Protein AF-A0A8H8J969-F1 (afdb_monomer_lite)

Sequence (99 aa):
MVTSSVPPQAREILRLRNIKTRTVQPMGPEPGKWSVDPHDSRFIEAWTKLRVFELSEYERVVLLDADMLVRKNMDELMHIDLPEDWIAGAHACACNPRR

Foldseek 3Di:
DDEPPQDPVNVVVCVVVVNDDDYDYQDAPDPPPDDDDPVCPVCRSVRVVVCVVVVVVDPDDDDDDPPDDDPDDDCVNVVDDDPPPDDDDDDDDPPPPPD

pLDDT: mean 89.69, std 8.73, range [53.38, 98.19]

Radius of gyration: 16.11 Å; chains: 1; bounding box: 40×36×41 Å

Secondary structure (DSSP, 8-state):
-B-TTS-HHHHHHHHHTT----B-----PPTTT----GGGGGGGGGGGGGGGGG-TT-S------TT----S--GGGGT----TT----PPPPTT-S--

Structure (mmCIF, N/CA/C/O backbone):
data_AF-A0A8H8J969-F1
#
_entry.id   AF-A0A8H8J969-F1
#
loop_
_atom_site.group_PDB
_atom_site.id
_atom_site.type_symbol
_atom_site.label_atom_id
_atom_site.label_alt_id
_atom_site.label_comp_id
_atom_site.label_asym_id
_atom_site.label_entity_id
_atom_site.label_seq_id
_atom_site.pdbx_PDB_ins_code
_atom_site.Cartn_x
_atom_site.Cartn_y
_atom_site.Cartn_z
_atom_site.occupancy
_atom_site.B_iso_or_equiv
_atom_site.auth_seq_id
_atom_site.auth_comp_id
_atom_site.auth_asym_id
_atom_site.auth_a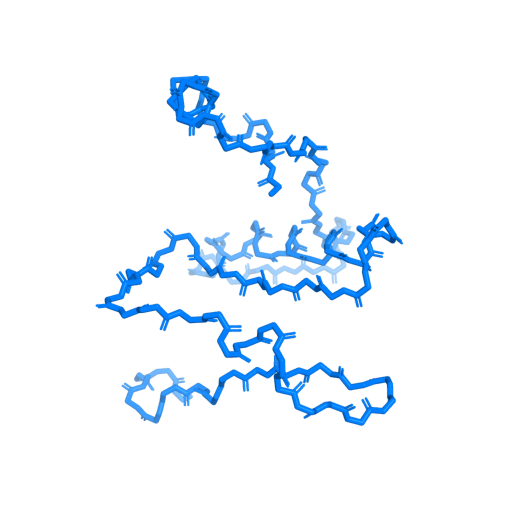tom_id
_atom_site.pdbx_PDB_model_num
ATOM 1 N N . MET A 1 1 ? 0.959 2.435 4.452 1.00 92.69 1 MET A N 1
ATOM 2 C CA . MET A 1 1 ? 2.386 2.792 4.628 1.00 92.69 1 MET A CA 1
ATOM 3 C C . MET A 1 1 ? 2.512 4.308 4.590 1.00 92.69 1 MET A C 1
ATOM 5 O O . MET A 1 1 ? 1.720 4.928 3.893 1.00 92.69 1 MET A O 1
ATOM 9 N N . VAL A 1 2 ? 3.430 4.907 5.348 1.00 94.31 2 VAL A N 1
ATOM 10 C CA . VAL A 1 2 ? 3.654 6.365 5.373 1.00 94.31 2 VAL A CA 1
ATOM 11 C C . VAL A 1 2 ? 5.146 6.670 5.270 1.00 94.31 2 VAL A C 1
ATOM 13 O O . VAL A 1 2 ? 5.958 6.004 5.906 1.00 94.31 2 VAL A O 1
ATOM 16 N N . THR A 1 3 ? 5.510 7.674 4.483 1.00 94.00 3 THR A N 1
ATOM 17 C CA . THR A 1 3 ? 6.875 8.212 4.398 1.00 94.00 3 THR A CA 1
ATOM 18 C C . THR A 1 3 ? 6.983 9.496 5.225 1.00 94.00 3 THR A C 1
ATOM 20 O O . THR A 1 3 ? 5.994 10.000 5.767 1.00 94.00 3 THR A O 1
ATOM 23 N N . SER A 1 4 ? 8.189 10.057 5.325 1.00 93.00 4 SER A N 1
ATOM 24 C CA . SER A 1 4 ? 8.421 11.353 5.976 1.00 93.00 4 SER A CA 1
ATOM 25 C C . SER A 1 4 ? 7.755 12.530 5.253 1.00 93.00 4 SER A C 1
ATOM 27 O O . SER A 1 4 ? 7.510 13.551 5.895 1.00 93.00 4 SER A O 1
ATOM 29 N N . SER A 1 5 ? 7.425 12.388 3.961 1.00 91.31 5 SER A N 1
ATOM 30 C CA . SER A 1 5 ? 6.742 13.425 3.177 1.00 91.31 5 SER A CA 1
ATOM 31 C C . SER A 1 5 ? 5.271 13.601 3.566 1.00 91.31 5 SER A C 1
ATOM 33 O O . SER A 1 5 ? 4.698 14.659 3.312 1.00 91.31 5 SER A O 1
ATOM 35 N N . VAL A 1 6 ? 4.660 12.617 4.240 1.00 92.69 6 VAL A N 1
ATOM 36 C CA . VAL A 1 6 ? 3.294 12.748 4.763 1.00 92.69 6 VAL A CA 1
ATOM 37 C C . VAL A 1 6 ? 3.286 13.743 5.938 1.00 92.69 6 VAL A C 1
ATOM 39 O O . VAL A 1 6 ? 3.940 13.489 6.965 1.00 92.69 6 VAL A O 1
ATOM 42 N N . PRO A 1 7 ? 2.525 14.856 5.853 1.00 96.19 7 PRO A N 1
ATOM 43 C CA . PRO A 1 7 ? 2.549 15.902 6.871 1.00 96.19 7 PRO A CA 1
ATOM 44 C C . PRO A 1 7 ? 2.237 15.374 8.281 1.00 96.19 7 PRO A C 1
ATOM 46 O O . PRO A 1 7 ? 1.377 14.499 8.430 1.00 96.19 7 PRO A O 1
ATOM 49 N N . PRO A 1 8 ? 2.874 15.913 9.342 1.00 95.94 8 PRO A N 1
ATOM 50 C CA . PRO A 1 8 ? 2.608 15.493 10.721 1.00 95.94 8 PRO A CA 1
ATOM 51 C C . PRO A 1 8 ? 1.123 15.562 11.100 1.00 95.94 8 PRO A C 1
ATOM 53 O O . PRO A 1 8 ? 0.604 14.647 11.729 1.00 95.94 8 PRO A O 1
ATOM 56 N N . GLN A 1 9 ? 0.422 16.603 10.641 1.00 97.69 9 GLN A N 1
ATOM 57 C CA . GLN A 1 9 ? -1.015 16.782 10.867 1.00 97.69 9 GLN A CA 1
ATOM 58 C C . GLN A 1 9 ? -1.846 15.641 10.257 1.00 97.69 9 GLN A C 1
ATOM 60 O O . GLN A 1 9 ? -2.758 15.130 10.899 1.00 97.69 9 GLN A O 1
ATOM 65 N N . ALA A 1 10 ? -1.503 15.188 9.046 1.00 96.75 10 ALA A N 1
ATOM 66 C CA . ALA A 1 10 ? -2.185 14.066 8.405 1.00 96.75 10 ALA A CA 1
ATOM 67 C C . ALA A 1 10 ? -1.931 12.749 9.157 1.00 96.75 10 ALA A C 1
ATOM 69 O O . ALA A 1 10 ? -2.862 11.980 9.389 1.00 96.75 10 ALA A O 1
ATOM 70 N N . ARG A 1 11 ? -0.690 12.513 9.606 1.00 96.00 11 ARG A N 1
ATOM 71 C CA . ARG A 1 11 ? -0.346 11.340 10.430 1.00 96.00 11 ARG A CA 1
ATOM 72 C C . ARG A 1 11 ? -1.105 11.329 11.758 1.00 96.00 11 ARG A C 1
ATOM 74 O O . ARG A 1 11 ? -1.572 10.273 12.179 1.00 96.00 11 ARG A O 1
ATOM 81 N N . GLU A 1 12 ? -1.285 12.493 12.373 1.00 96.94 12 GLU A N 1
ATOM 82 C CA . GLU A 1 12 ? -2.062 12.628 13.604 1.00 96.94 12 GLU A CA 1
ATOM 83 C C . GLU A 1 12 ? -3.552 12.327 13.389 1.00 96.94 12 GLU A C 1
ATOM 85 O O . GLU A 1 12 ? -4.152 11.606 14.183 1.00 96.94 12 GLU A O 1
ATOM 90 N N . ILE A 1 13 ? -4.141 12.777 12.275 1.00 97.56 13 ILE A N 1
ATOM 91 C CA . ILE A 1 13 ? -5.523 12.425 11.908 1.00 97.56 13 ILE A CA 1
ATOM 92 C C . ILE A 1 13 ? -5.680 10.905 11.764 1.00 97.56 13 ILE A C 1
ATOM 94 O O . ILE A 1 13 ? -6.629 10.339 12.306 1.00 97.56 13 ILE A O 1
ATOM 98 N N . LEU A 1 14 ? -4.750 10.228 11.079 1.00 96.19 14 LEU A N 1
ATOM 99 C CA . LEU A 1 14 ? -4.780 8.766 10.939 1.00 96.19 14 LEU A CA 1
ATOM 100 C C . LEU A 1 14 ? -4.729 8.073 12.308 1.00 96.19 14 LEU A C 1
AT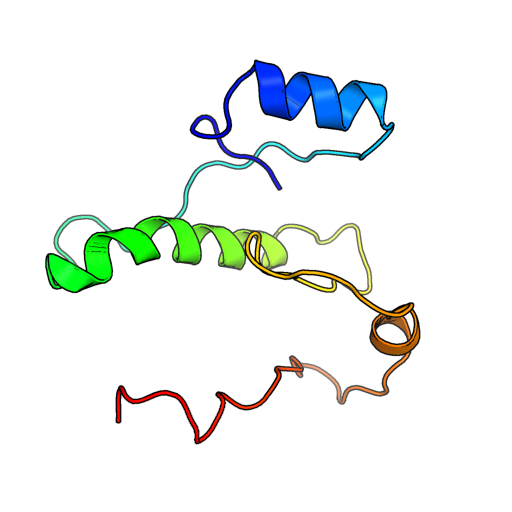OM 102 O O . LEU A 1 14 ? -5.529 7.173 12.574 1.00 96.19 14 LEU A O 1
ATOM 106 N N . ARG A 1 15 ? -3.845 8.538 13.201 1.00 96.56 15 ARG A N 1
ATOM 107 C CA . ARG A 1 15 ? -3.718 8.022 14.569 1.00 96.56 15 ARG A CA 1
ATOM 108 C C . ARG A 1 15 ? -5.013 8.196 15.367 1.00 96.56 15 ARG A C 1
ATOM 110 O O . ARG A 1 15 ? -5.483 7.234 15.966 1.00 96.56 15 ARG A O 1
ATOM 117 N N . LEU A 1 16 ? -5.613 9.388 15.343 1.00 98.19 16 LEU A N 1
ATOM 118 C CA . LEU A 1 16 ? -6.882 9.689 16.025 1.00 98.19 16 LEU A CA 1
ATOM 119 C C . LEU A 1 16 ? -8.057 8.854 15.496 1.00 98.19 16 LEU A C 1
ATOM 121 O O . LEU A 1 16 ? -9.009 8.595 16.227 1.00 98.19 16 LEU A O 1
ATOM 125 N N . ARG A 1 17 ? -7.991 8.409 14.237 1.00 97.56 17 ARG A N 1
ATOM 126 C CA . ARG A 1 17 ? -8.974 7.508 13.617 1.00 97.56 17 ARG A CA 1
ATOM 127 C C . ARG A 1 17 ? -8.672 6.021 13.838 1.00 97.56 17 ARG A C 1
ATOM 129 O O . ARG A 1 17 ? -9.359 5.191 13.254 1.00 97.56 17 ARG A O 1
ATOM 136 N N . ASN A 1 18 ? -7.676 5.678 14.660 1.00 97.62 18 ASN A N 1
ATOM 137 C CA . ASN A 1 18 ? -7.208 4.305 14.888 1.00 97.62 18 ASN A CA 1
ATOM 138 C C . ASN A 1 18 ? -6.774 3.574 13.602 1.00 97.62 18 ASN A C 1
ATOM 140 O O . ASN A 1 18 ? -6.819 2.346 13.527 1.00 97.62 18 ASN A O 1
ATOM 144 N N . ILE A 1 19 ? -6.324 4.318 12.587 1.00 96.44 19 ILE A N 1
ATOM 145 C CA . ILE A 1 19 ? -5.773 3.738 11.363 1.00 96.44 19 ILE A CA 1
ATOM 146 C C . ILE A 1 19 ? -4.317 3.373 11.640 1.00 96.44 19 ILE A C 1
ATOM 148 O O . ILE A 1 19 ? -3.472 4.242 11.873 1.00 96.44 19 ILE A O 1
ATOM 152 N N . LYS A 1 20 ? -4.011 2.072 11.613 1.00 95.19 20 LYS A N 1
ATOM 153 C CA . LYS A 1 20 ? -2.638 1.585 11.769 1.00 95.19 20 LYS A CA 1
ATOM 154 C C . LYS A 1 20 ? -1.779 2.107 10.620 1.00 95.19 20 LYS A C 1
ATOM 156 O O . LYS A 1 20 ? -2.129 1.980 9.449 1.00 95.19 20 LYS A O 1
ATOM 161 N N . THR A 1 21 ? -0.629 2.674 10.960 1.00 95.38 21 THR A N 1
ATOM 162 C CA . THR A 1 21 ? 0.350 3.154 9.983 1.00 95.38 21 THR A CA 1
ATOM 163 C C . THR A 1 21 ? 1.671 2.418 10.170 1.00 95.38 21 THR A C 1
ATOM 165 O O . THR A 1 21 ? 2.058 2.087 11.287 1.00 95.38 21 THR A O 1
ATOM 168 N N . ARG A 1 22 ? 2.360 2.152 9.058 1.00 94.19 22 ARG A N 1
ATOM 169 C CA . ARG A 1 22 ? 3.722 1.609 9.026 1.00 94.19 22 ARG A CA 1
ATOM 170 C C . ARG A 1 22 ? 4.610 2.616 8.323 1.00 94.19 22 ARG A C 1
ATOM 172 O O . ARG A 1 22 ? 4.354 2.932 7.157 1.00 94.19 22 ARG A O 1
ATOM 179 N N . THR A 1 23 ? 5.599 3.135 9.037 1.00 95.62 23 THR A N 1
ATOM 180 C CA . THR A 1 23 ? 6.597 4.035 8.460 1.00 95.62 23 THR A CA 1
ATOM 181 C C . THR A 1 23 ? 7.505 3.240 7.533 1.00 95.62 23 THR A C 1
ATOM 183 O O . THR A 1 23 ? 8.016 2.194 7.926 1.00 95.62 23 THR A O 1
ATOM 186 N N . VAL A 1 24 ? 7.707 3.733 6.317 1.00 95.19 24 VAL A N 1
ATOM 187 C CA . VAL A 1 24 ? 8.608 3.139 5.325 1.00 95.19 24 VAL A CA 1
ATOM 188 C C . VAL A 1 24 ? 9.518 4.215 4.753 1.00 95.19 24 VAL A C 1
ATOM 190 O O . VAL A 1 24 ? 9.160 5.394 4.718 1.00 95.19 24 VAL A O 1
ATOM 193 N N . GLN A 1 25 ? 10.701 3.809 4.301 1.00 94.56 25 GLN A N 1
ATOM 194 C CA . GLN A 1 25 ? 11.566 4.701 3.538 1.00 94.56 25 GLN A CA 1
ATOM 195 C C . GLN A 1 25 ? 11.053 4.802 2.097 1.00 94.56 25 GLN A C 1
ATOM 197 O O . GLN A 1 25 ? 10.649 3.767 1.544 1.00 94.56 25 GLN A O 1
ATOM 202 N N . PRO A 1 26 ? 11.096 5.999 1.477 1.00 92.00 26 PRO A N 1
ATOM 203 C CA . PRO A 1 26 ? 10.836 6.143 0.052 1.00 92.00 26 PRO A CA 1
ATOM 204 C C . PRO A 1 26 ? 11.641 5.123 -0.757 1.00 92.00 26 PRO A C 1
ATOM 206 O O . PRO A 1 26 ? 12.749 4.728 -0.376 1.00 92.00 26 PRO A O 1
ATOM 209 N N . MET A 1 27 ? 11.058 4.650 -1.849 1.00 89.75 27 MET A N 1
ATOM 210 C CA . MET A 1 27 ? 11.734 3.776 -2.801 1.00 89.75 27 MET A CA 1
ATOM 211 C C . MET A 1 27 ? 11.760 4.464 -4.157 1.00 89.75 27 MET A C 1
ATOM 213 O O . MET A 1 27 ? 10.855 5.217 -4.496 1.00 89.75 27 MET A O 1
ATOM 217 N N . GLY A 1 28 ? 12.802 4.192 -4.927 1.00 87.50 28 GLY A N 1
ATOM 218 C CA . GLY A 1 28 ? 12.955 4.651 -6.293 1.00 87.50 28 GLY A CA 1
ATOM 219 C C . GLY A 1 28 ? 14.077 3.870 -6.968 1.00 87.50 28 GLY A C 1
ATOM 220 O O . GLY A 1 28 ? 14.822 3.156 -6.287 1.00 87.50 28 GLY A O 1
ATOM 221 N N . PRO A 1 29 ? 14.200 3.975 -8.295 1.00 83.56 29 PRO A N 1
ATOM 222 C CA . PRO A 1 29 ? 15.332 3.411 -9.008 1.00 83.56 29 PRO A CA 1
ATOM 223 C C . PRO A 1 29 ? 16.635 4.067 -8.549 1.00 83.56 29 PRO A C 1
ATOM 225 O O . PRO A 1 29 ? 16.647 5.182 -8.021 1.00 83.56 29 PRO A O 1
ATOM 228 N N . GLU A 1 30 ? 17.744 3.363 -8.756 1.00 82.06 30 GLU A N 1
ATOM 229 C CA . GLU A 1 30 ? 19.057 3.882 -8.391 1.00 82.06 30 GLU A CA 1
ATOM 230 C C . GLU A 1 30 ? 19.341 5.228 -9.085 1.00 82.06 30 GLU A C 1
ATOM 232 O O . GLU A 1 30 ? 19.039 5.384 -10.278 1.00 82.06 30 GLU A O 1
ATOM 237 N N . PRO A 1 31 ? 19.958 6.194 -8.376 1.00 79.00 31 PRO A N 1
ATOM 238 C CA . PRO A 1 31 ? 20.317 7.479 -8.959 1.00 79.00 31 PRO A CA 1
ATOM 239 C C . PRO A 1 31 ? 21.118 7.314 -10.255 1.00 79.00 31 PRO A C 1
ATOM 241 O O . PRO A 1 31 ? 22.092 6.566 -10.311 1.00 79.00 31 PRO A O 1
ATOM 244 N N . GLY A 1 32 ? 20.701 8.013 -11.311 1.00 77.38 32 GLY A N 1
ATOM 245 C CA . GLY A 1 32 ? 21.377 7.994 -12.612 1.00 77.38 32 GLY A CA 1
ATOM 246 C C . GLY A 1 32 ? 21.089 6.771 -13.492 1.00 77.38 32 GLY A C 1
ATOM 247 O O . GLY A 1 32 ? 21.435 6.804 -14.669 1.00 77.38 32 GLY A O 1
ATOM 248 N N . LYS A 1 33 ? 20.417 5.727 -12.984 1.00 75.62 33 LYS A N 1
ATOM 249 C CA . LYS A 1 33 ? 19.958 4.586 -13.804 1.00 75.62 33 LYS A CA 1
ATOM 250 C C . LYS A 1 33 ? 18.581 4.801 -14.432 1.00 75.62 33 LYS A C 1
ATOM 252 O O . LYS A 1 33 ? 18.154 4.008 -15.267 1.00 75.62 33 LYS A O 1
ATOM 257 N N . TRP A 1 34 ? 17.889 5.863 -14.033 1.00 71.56 34 TRP A N 1
ATOM 258 C CA . TRP A 1 34 ? 16.583 6.229 -14.559 1.00 71.56 34 TRP A CA 1
ATOM 259 C C . TRP A 1 34 ? 16.403 7.745 -14.530 1.00 71.56 34 TRP A C 1
ATOM 261 O O . TRP A 1 34 ? 16.776 8.402 -13.556 1.00 71.56 34 TRP A O 1
ATOM 271 N N . SER A 1 35 ? 15.821 8.292 -15.593 1.00 70.19 35 SER A N 1
ATOM 272 C CA . SER A 1 35 ? 15.356 9.673 -15.657 1.00 70.19 35 SER A CA 1
ATOM 273 C C . SER A 1 35 ? 13.848 9.672 -15.865 1.00 70.19 35 SER A C 1
ATOM 275 O O . SER A 1 35 ? 13.315 8.929 -16.688 1.00 70.19 35 SER A O 1
ATOM 277 N N . VAL A 1 36 ? 13.156 10.506 -15.096 1.00 69.94 36 VAL A N 1
ATOM 278 C CA . VAL A 1 36 ? 11.726 10.748 -15.289 1.00 69.94 36 VAL A CA 1
ATOM 279 C C . VAL A 1 36 ? 11.605 11.898 -16.259 1.00 69.94 36 VAL A C 1
ATOM 281 O O . VAL A 1 36 ? 12.314 12.896 -16.101 1.00 69.94 36 VAL A O 1
ATOM 284 N N . ASP A 1 37 ? 10.697 11.794 -17.225 1.00 77.00 37 ASP A N 1
ATOM 285 C CA . ASP A 1 37 ? 10.240 12.996 -17.906 1.00 77.00 37 ASP A CA 1
ATOM 286 C C . ASP A 1 37 ? 9.775 14.000 -16.829 1.00 77.00 37 ASP A C 1
ATOM 288 O O . ASP A 1 37 ? 9.078 13.595 -15.891 1.00 77.00 37 ASP A O 1
ATOM 292 N N . PRO A 1 38 ? 10.159 15.286 -16.891 1.00 75.19 38 PRO A N 1
ATOM 293 C CA . PRO A 1 38 ? 9.720 16.281 -15.916 1.00 75.19 38 PRO A CA 1
ATOM 294 C C . PRO A 1 38 ? 8.203 16.279 -15.688 1.00 75.19 38 PRO A C 1
ATOM 296 O O . PRO A 1 38 ? 7.755 16.491 -14.557 1.00 75.19 38 PRO A O 1
ATOM 299 N N . HIS A 1 39 ? 7.418 15.968 -16.726 1.00 75.06 39 HIS A N 1
ATOM 300 C CA . HIS A 1 39 ? 5.971 15.803 -16.643 1.00 75.06 39 HIS A CA 1
ATOM 301 C C . HIS A 1 39 ? 5.566 14.692 -15.651 1.00 75.06 39 HIS A C 1
ATOM 303 O O . HIS A 1 39 ? 4.561 14.798 -14.940 1.00 75.06 39 HIS A O 1
ATOM 309 N N . ASP A 1 40 ? 6.328 13.610 -15.590 1.00 80.06 40 ASP A N 1
ATOM 310 C CA . ASP A 1 40 ? 6.002 12.410 -14.824 1.00 80.06 40 ASP A CA 1
ATOM 311 C C . ASP A 1 40 ? 6.710 12.357 -13.466 1.00 80.06 40 ASP A C 1
ATOM 313 O O . ASP A 1 40 ? 6.517 11.412 -12.703 1.00 80.06 40 ASP A O 1
ATOM 317 N N . SER A 1 41 ? 7.452 13.408 -13.100 1.00 79.75 41 SER A N 1
ATOM 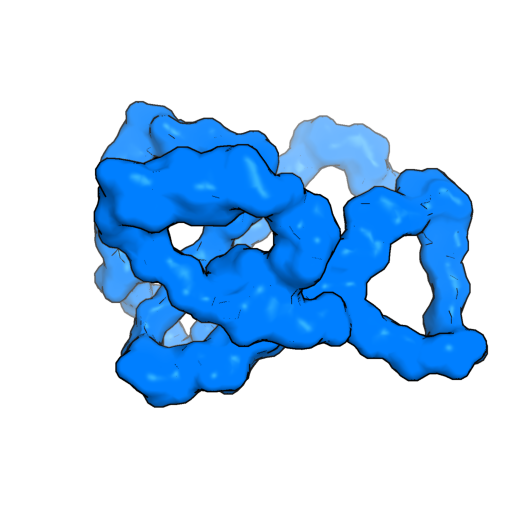318 C CA . SER A 1 41 ? 8.116 13.561 -11.794 1.00 79.75 41 SER A CA 1
ATOM 319 C C . SER A 1 41 ? 7.185 13.315 -10.596 1.00 79.75 41 SER A C 1
ATOM 321 O O . SER A 1 41 ? 7.609 12.779 -9.572 1.00 79.75 41 SER A O 1
ATOM 323 N N . ARG A 1 42 ? 5.885 13.602 -10.748 1.00 80.00 42 ARG A N 1
ATOM 324 C CA . ARG A 1 42 ? 4.842 13.306 -9.750 1.00 80.00 42 ARG A CA 1
ATOM 325 C C . ARG A 1 42 ? 4.691 11.817 -9.411 1.00 80.00 42 ARG A C 1
ATOM 327 O O . ARG A 1 42 ? 4.127 11.493 -8.372 1.00 80.00 42 ARG A O 1
ATOM 334 N N . PHE A 1 43 ? 5.164 10.917 -10.272 1.00 82.12 43 PHE A N 1
ATOM 335 C CA . PHE A 1 43 ? 5.073 9.469 -10.089 1.00 82.12 43 PHE A CA 1
ATOM 336 C C . PHE A 1 43 ? 6.295 8.857 -9.403 1.00 82.12 43 PHE A C 1
ATOM 338 O O . PHE A 1 43 ? 6.288 7.659 -9.142 1.00 82.12 43 PHE A O 1
ATOM 345 N N . ILE A 1 44 ? 7.324 9.642 -9.064 1.00 84.00 44 ILE A N 1
ATOM 346 C CA . ILE A 1 44 ? 8.515 9.125 -8.369 1.00 84.00 44 ILE A CA 1
ATOM 347 C C . ILE A 1 44 ? 8.121 8.404 -7.074 1.00 84.00 44 ILE A C 1
ATOM 349 O O . ILE A 1 44 ? 8.563 7.287 -6.824 1.00 84.00 44 ILE A O 1
ATOM 353 N N . GLU A 1 45 ? 7.208 8.981 -6.295 1.00 85.38 45 GLU A N 1
ATOM 354 C CA . GLU A 1 45 ? 6.738 8.372 -5.046 1.00 85.38 45 GLU A CA 1
ATOM 355 C C . GLU A 1 45 ? 5.931 7.079 -5.263 1.00 85.38 45 GLU A C 1
ATOM 357 O O . GLU A 1 45 ? 5.783 6.287 -4.332 1.00 85.38 45 GLU A O 1
ATOM 362 N N . ALA A 1 46 ? 5.441 6.809 -6.481 1.00 89.88 46 ALA A N 1
ATOM 363 C CA . ALA A 1 46 ? 4.702 5.583 -6.776 1.00 89.88 46 ALA A CA 1
ATOM 364 C C . ALA A 1 46 ? 5.582 4.329 -6.656 1.00 89.88 46 ALA A C 1
ATOM 366 O O . ALA A 1 46 ? 5.059 3.257 -6.363 1.00 89.88 46 ALA A O 1
ATOM 367 N N . TRP A 1 47 ? 6.907 4.448 -6.791 1.00 91.31 47 TRP A N 1
ATOM 368 C CA . TRP A 1 47 ? 7.841 3.346 -6.533 1.00 91.31 47 TRP A CA 1
ATOM 369 C C . TRP A 1 47 ? 7.770 2.843 -5.088 1.00 91.31 47 TRP A C 1
ATOM 371 O O . TRP A 1 47 ? 7.918 1.647 -4.841 1.00 91.31 47 TRP A O 1
ATOM 381 N N . THR A 1 48 ? 7.442 3.716 -4.131 1.00 93.81 48 THR A N 1
ATOM 382 C CA . THR A 1 48 ? 7.251 3.343 -2.721 1.00 93.81 48 THR A CA 1
ATOM 383 C C . THR A 1 48 ? 6.141 2.301 -2.533 1.00 93.81 48 THR A C 1
ATOM 385 O O . THR A 1 48 ? 6.162 1.566 -1.546 1.00 93.81 48 THR A O 1
ATOM 388 N N . LYS A 1 49 ? 5.218 2.142 -3.495 1.00 93.75 49 LYS A N 1
ATOM 389 C CA . LYS A 1 49 ? 4.219 1.058 -3.498 1.00 93.75 49 LYS A CA 1
ATOM 390 C C . LYS A 1 49 ? 4.855 -0.332 -3.414 1.00 93.75 49 LYS A C 1
ATOM 392 O O . LYS A 1 49 ? 4.287 -1.205 -2.767 1.00 93.75 49 LYS A O 1
ATOM 397 N N . LEU A 1 50 ? 6.044 -0.529 -3.991 1.00 94.75 50 LEU A N 1
ATOM 398 C CA . LEU A 1 50 ? 6.752 -1.816 -3.977 1.00 94.75 50 LEU A CA 1
ATOM 399 C C . LEU A 1 50 ? 7.173 -2.265 -2.570 1.00 94.75 50 LEU A C 1
ATOM 401 O O . LEU A 1 50 ? 7.394 -3.452 -2.351 1.00 94.75 50 LEU A O 1
ATOM 405 N N . ARG A 1 51 ? 7.191 -1.364 -1.577 1.00 95.50 51 ARG A N 1
ATOM 406 C CA . ARG A 1 51 ? 7.369 -1.737 -0.162 1.00 95.50 51 ARG A CA 1
ATOM 407 C C . ARG A 1 51 ? 6.267 -2.677 0.347 1.00 95.50 51 ARG A C 1
ATOM 409 O O . ARG A 1 51 ? 6.434 -3.278 1.400 1.00 95.50 51 ARG A O 1
ATOM 416 N N . VAL A 1 52 ? 5.165 -2.843 -0.395 1.00 95.06 52 VAL A N 1
ATOM 417 C CA . VAL A 1 52 ? 4.114 -3.825 -0.092 1.00 95.06 52 VAL A CA 1
ATOM 418 C C . VAL A 1 52 ? 4.660 -5.253 0.031 1.00 95.06 52 VAL A C 1
ATOM 420 O O . VAL A 1 52 ? 4.173 -6.006 0.866 1.00 95.06 52 VAL A O 1
ATOM 423 N N . PHE A 1 53 ? 5.718 -5.605 -0.709 1.00 94.12 53 PHE A N 1
ATOM 424 C CA . PHE A 1 53 ? 6.354 -6.925 -0.623 1.00 94.12 53 PHE A CA 1
ATOM 425 C C . PHE A 1 53 ? 7.104 -7.165 0.700 1.00 94.12 53 PHE A C 1
ATOM 427 O O . PHE A 1 53 ? 7.449 -8.298 1.016 1.00 94.12 53 PHE A O 1
ATOM 434 N N . GLU A 1 54 ? 7.338 -6.122 1.501 1.00 96.00 54 GLU A N 1
ATOM 435 C CA . GLU A 1 54 ? 7.940 -6.229 2.839 1.00 96.00 54 GLU A CA 1
ATOM 436 C C . GLU A 1 54 ? 6.900 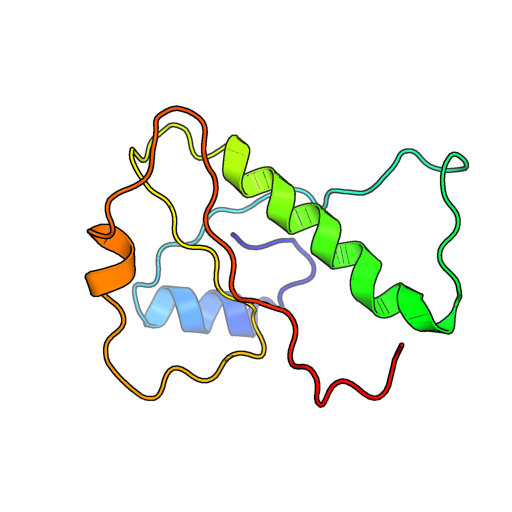-6.482 3.943 1.00 96.00 54 GLU A C 1
ATOM 438 O O . GLU A 1 54 ? 7.256 -6.589 5.121 1.00 96.00 54 GLU A O 1
ATOM 443 N N . LEU A 1 55 ? 5.613 -6.520 3.588 1.00 95.25 55 LEU A N 1
ATOM 444 C CA . LEU A 1 55 ? 4.497 -6.744 4.505 1.00 95.25 55 LEU A CA 1
ATOM 445 C C . LEU A 1 55 ? 4.226 -8.245 4.687 1.00 95.25 55 LEU A C 1
ATOM 447 O O . LEU A 1 55 ? 3.094 -8.704 4.546 1.00 95.25 55 LEU A O 1
ATOM 451 N N . SER A 1 56 ? 5.278 -9.012 4.978 1.00 95.69 56 SER A N 1
ATOM 452 C CA . SER A 1 56 ? 5.228 -10.475 5.099 1.00 95.69 56 SER A CA 1
ATOM 453 C C . SER A 1 56 ? 4.421 -10.972 6.299 1.00 95.69 56 SER A C 1
ATOM 455 O O . SER A 1 56 ? 4.144 -12.163 6.402 1.00 95.69 56 SER A O 1
ATOM 457 N N . GLU A 1 57 ? 4.020 -10.077 7.206 1.00 96.19 57 GLU A N 1
ATOM 458 C CA . GLU A 1 57 ? 3.114 -10.401 8.304 1.00 96.19 57 GLU A CA 1
ATOM 459 C C . GLU A 1 57 ? 1.647 -10.597 7.868 1.00 96.19 57 GLU A C 1
ATOM 461 O O . GLU A 1 57 ? 0.820 -10.986 8.693 1.00 96.19 57 GLU A O 1
ATOM 466 N N . TYR A 1 58 ? 1.312 -10.325 6.602 1.00 95.19 58 TYR A N 1
ATOM 467 C CA . TYR A 1 58 ? -0.028 -10.518 6.049 1.00 95.19 58 TYR A CA 1
ATOM 468 C C . TYR A 1 58 ? -0.028 -11.593 4.963 1.00 95.19 58 TYR A C 1
ATOM 470 O O . TYR A 1 58 ? 0.834 -11.614 4.091 1.00 95.19 58 TYR A O 1
ATOM 478 N N . GLU A 1 59 ? -1.065 -12.428 4.966 1.00 92.94 59 GLU A N 1
ATOM 479 C CA . GLU A 1 59 ? -1.332 -13.393 3.891 1.00 92.94 59 GLU A CA 1
ATOM 480 C C . GLU A 1 59 ? -1.822 -12.704 2.607 1.00 92.94 59 GLU A C 1
ATOM 482 O O . GLU A 1 59 ? -1.575 -13.164 1.495 1.00 92.94 59 GLU A O 1
ATOM 487 N N . ARG A 1 60 ? -2.514 -11.568 2.754 1.00 94.44 60 ARG A N 1
ATOM 488 C CA . ARG A 1 60 ? -3.085 -10.806 1.645 1.00 94.44 60 ARG A CA 1
ATOM 489 C C . ARG A 1 60 ? -3.054 -9.315 1.936 1.00 94.44 60 ARG A C 1
ATOM 491 O O . ARG A 1 60 ? -3.413 -8.879 3.030 1.00 94.44 60 ARG A O 1
ATOM 498 N N . VAL A 1 61 ? -2.681 -8.531 0.927 1.00 95.44 61 VAL A N 1
ATOM 499 C CA . VAL A 1 61 ? -2.684 -7.068 0.985 1.00 95.44 61 VAL A CA 1
ATOM 500 C C . VAL A 1 61 ? -3.413 -6.509 -0.230 1.00 95.44 61 VAL A C 1
ATOM 502 O O . VAL A 1 61 ? -3.105 -6.862 -1.365 1.00 95.44 61 VAL A O 1
ATOM 505 N N . VAL A 1 62 ? -4.351 -5.594 0.013 1.00 95.56 62 VAL A N 1
ATOM 506 C CA . VAL A 1 62 ? -4.990 -4.782 -1.028 1.00 95.56 62 VAL A CA 1
ATOM 507 C C . VAL A 1 62 ? -4.370 -3.391 -0.992 1.00 95.56 62 VAL A C 1
ATOM 509 O O . VAL A 1 62 ? -4.405 -2.708 0.034 1.00 95.56 62 VAL A O 1
ATOM 512 N N . LEU A 1 63 ? -3.785 -2.971 -2.112 1.00 95.00 63 LEU A N 1
ATOM 513 C CA . LEU A 1 63 ? -3.194 -1.646 -2.257 1.00 95.00 63 LEU A CA 1
ATOM 514 C C . LEU A 1 63 ? -4.178 -0.713 -2.969 1.00 95.00 63 LEU A C 1
ATOM 516 O O . LEU A 1 63 ? -4.590 -0.985 -4.093 1.00 95.00 63 LEU A O 1
ATOM 520 N N . LEU A 1 64 ? -4.524 0.396 -2.317 1.00 93.56 64 LEU A N 1
ATOM 521 C CA . LEU A 1 64 ? -5.369 1.449 -2.878 1.00 93.56 64 LEU A CA 1
ATOM 522 C C . LEU A 1 64 ? -4.549 2.720 -3.077 1.00 93.56 64 LEU A C 1
ATOM 524 O O . LEU A 1 64 ? -3.710 3.067 -2.240 1.00 93.56 64 LEU A O 1
ATOM 528 N N . ASP A 1 65 ? -4.812 3.415 -4.176 1.00 90.94 65 ASP A N 1
ATOM 529 C CA . ASP A 1 65 ? -4.203 4.708 -4.446 1.00 90.94 65 ASP A CA 1
ATOM 530 C C . ASP A 1 65 ? -4.797 5.814 -3.565 1.00 90.94 65 ASP A C 1
ATOM 532 O O . ASP A 1 65 ? -5.972 5.792 -3.196 1.00 90.94 65 ASP A O 1
ATOM 536 N N . ALA A 1 66 ? -3.965 6.795 -3.207 1.00 88.62 66 ALA A N 1
ATOM 537 C CA . ALA A 1 66 ? -4.342 7.865 -2.280 1.00 88.62 66 ALA A CA 1
ATOM 538 C C . ALA A 1 66 ? -5.392 8.834 -2.854 1.00 88.62 66 ALA A C 1
ATOM 540 O O . ALA A 1 66 ? -6.033 9.562 -2.099 1.00 88.62 66 ALA A O 1
ATOM 541 N N . ASP A 1 67 ? -5.561 8.849 -4.175 1.00 88.50 67 ASP A N 1
ATOM 542 C CA . ASP A 1 67 ? -6.560 9.634 -4.897 1.00 88.50 67 ASP A CA 1
ATOM 543 C C . ASP A 1 67 ? -7.837 8.833 -5.222 1.00 88.50 67 ASP A C 1
ATOM 545 O O . ASP A 1 67 ? -8.723 9.331 -5.920 1.00 88.50 67 ASP A O 1
ATOM 549 N N . MET A 1 68 ? -7.987 7.617 -4.682 1.00 91.19 68 MET A N 1
ATOM 550 C CA . MET A 1 68 ? -9.215 6.836 -4.822 1.00 91.19 68 MET A CA 1
ATOM 551 C C . MET A 1 68 ? -10.283 7.264 -3.810 1.00 91.19 68 MET A C 1
ATOM 553 O O . MET A 1 68 ? -10.033 7.390 -2.612 1.00 91.19 68 MET A O 1
ATOM 557 N N . LEU A 1 69 ? -11.524 7.390 -4.286 1.00 94.19 69 LEU A N 1
ATOM 558 C CA . LEU A 1 69 ? -12.706 7.541 -3.439 1.00 94.19 69 LEU A CA 1
ATOM 559 C C . LEU A 1 69 ? -13.482 6.222 -3.378 1.00 94.19 69 LEU A C 1
ATOM 561 O O . LEU A 1 69 ? -14.121 5.817 -4.352 1.00 94.19 69 LEU A O 1
ATOM 565 N N . VAL A 1 70 ? -13.479 5.576 -2.213 1.00 93.19 70 VAL A N 1
ATOM 566 C CA . VAL A 1 70 ? -14.254 4.353 -1.967 1.00 93.19 70 VAL A CA 1
ATOM 567 C C . VAL A 1 70 ? -15.737 4.711 -1.817 1.00 93.19 70 VAL A C 1
ATOM 569 O O . VAL A 1 70 ? -16.123 5.442 -0.907 1.00 93.19 70 VAL A O 1
ATOM 572 N N . ARG A 1 71 ? -16.580 4.214 -2.732 1.00 96.31 71 ARG A N 1
ATOM 573 C CA . ARG A 1 71 ? -18.029 4.517 -2.774 1.00 96.31 71 ARG A CA 1
ATOM 574 C C . ARG A 1 71 ? -18.928 3.377 -2.298 1.00 96.31 71 ARG A C 1
ATOM 576 O O . ARG A 1 71 ? -20.111 3.600 -2.054 1.00 96.31 71 ARG A O 1
ATOM 583 N N . LYS A 1 72 ? -18.393 2.163 -2.238 1.00 96.38 72 LYS A N 1
ATOM 584 C CA . LYS A 1 72 ? -19.062 0.935 -1.797 1.00 96.38 72 LYS A CA 1
ATOM 585 C C . LYS A 1 72 ? -18.056 0.124 -0.984 1.00 96.38 72 LYS A C 1
ATOM 587 O O . LYS A 1 72 ? -16.860 0.365 -1.116 1.00 96.38 72 LYS A O 1
ATOM 592 N N . ASN A 1 73 ? -18.537 -0.789 -0.143 1.00 95.31 73 ASN A N 1
ATOM 593 C CA . ASN A 1 73 ? -17.665 -1.767 0.509 1.00 95.31 73 ASN A CA 1
ATOM 594 C C . ASN A 1 73 ? -16.883 -2.554 -0.567 1.00 95.31 73 ASN A C 1
ATOM 596 O O . ASN A 1 73 ? -17.413 -2.748 -1.661 1.00 95.31 73 ASN A O 1
ATOM 600 N N . MET A 1 74 ? -15.628 -2.890 -0.261 1.00 95.19 74 MET A N 1
ATOM 601 C CA . MET A 1 74 ? -14.681 -3.557 -1.166 1.00 95.19 74 MET A CA 1
ATOM 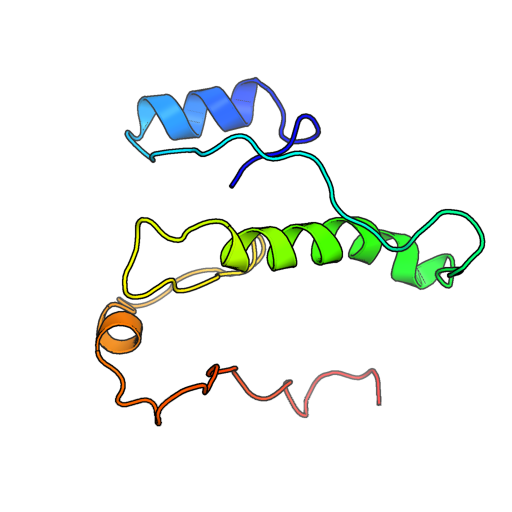602 C C . MET A 1 74 ? -14.042 -4.788 -0.498 1.00 95.19 74 MET A C 1
ATOM 604 O O . MET A 1 74 ? -12.944 -5.206 -0.872 1.00 95.19 74 MET A O 1
ATOM 608 N N . ASP A 1 75 ? -14.681 -5.343 0.536 1.00 95.31 75 ASP A N 1
ATOM 609 C CA . ASP A 1 75 ? -14.135 -6.471 1.296 1.00 95.31 75 ASP A CA 1
ATOM 610 C C . ASP A 1 75 ? -14.047 -7.734 0.430 1.00 95.31 75 ASP A C 1
ATOM 612 O O . ASP A 1 75 ? -13.231 -8.612 0.705 1.00 95.31 75 ASP A O 1
ATOM 616 N N . GLU A 1 76 ? -14.799 -7.808 -0.675 1.00 94.88 76 GLU A N 1
ATOM 617 C CA . GLU A 1 76 ? -14.670 -8.884 -1.653 1.00 94.88 76 GLU A CA 1
ATOM 618 C C . GLU A 1 76 ? -13.242 -9.009 -2.188 1.00 94.88 76 GLU A C 1
ATOM 620 O O . GLU A 1 76 ? -12.793 -10.126 -2.432 1.00 94.88 76 GLU A O 1
ATOM 625 N N . LEU A 1 77 ? -12.483 -7.908 -2.286 1.00 94.56 77 LEU A N 1
ATOM 626 C CA . LEU A 1 77 ? -11.089 -7.935 -2.739 1.00 94.56 77 LEU A CA 1
ATOM 627 C C . LEU A 1 77 ? -10.187 -8.773 -1.825 1.00 94.56 77 LEU A C 1
ATOM 629 O O . LEU A 1 77 ? -9.186 -9.323 -2.282 1.00 94.56 77 LEU A O 1
ATOM 633 N N . MET A 1 78 ? -10.552 -8.914 -0.549 1.00 95.12 78 MET A N 1
ATOM 634 C CA . MET A 1 78 ? -9.846 -9.780 0.394 1.00 95.12 78 MET A CA 1
ATOM 635 C C . MET A 1 78 ? -10.142 -11.262 0.157 1.00 95.12 78 MET A C 1
ATOM 637 O O . MET A 1 78 ? -9.407 -12.105 0.663 1.00 95.12 78 MET A O 1
ATOM 641 N N . HIS A 1 79 ? -11.141 -11.605 -0.656 1.00 94.56 79 HIS A N 1
ATOM 642 C CA . HIS A 1 79 ? -11.623 -12.976 -0.850 1.00 94.56 79 HIS A CA 1
ATOM 643 C C . HIS A 1 79 ? -11.645 -13.443 -2.310 1.00 94.56 79 HIS A C 1
ATOM 645 O O . HIS A 1 79 ? -11.961 -14.600 -2.551 1.00 94.56 79 HIS A O 1
ATOM 651 N N . ILE A 1 80 ? -11.281 -12.593 -3.278 1.00 93.94 80 ILE A N 1
ATOM 652 C CA . ILE A 1 80 ? -11.150 -13.013 -4.682 1.00 93.94 80 ILE A CA 1
ATOM 653 C C . ILE A 1 80 ? -10.139 -14.163 -4.788 1.00 93.94 80 ILE A C 1
ATOM 655 O O . ILE A 1 80 ? -9.043 -14.095 -4.215 1.00 93.94 80 ILE A O 1
ATOM 659 N N . ASP A 1 81 ? -10.508 -15.201 -5.534 1.00 94.81 81 ASP A N 1
ATOM 660 C CA . ASP A 1 81 ? -9.615 -16.306 -5.861 1.00 94.81 81 ASP A CA 1
ATOM 661 C C . ASP A 1 81 ? -8.488 -15.808 -6.767 1.00 94.81 81 ASP A C 1
ATOM 663 O O . ASP A 1 81 ? -8.723 -15.203 -7.817 1.00 94.81 81 ASP A O 1
ATOM 667 N N . LEU A 1 82 ? -7.250 -16.066 -6.352 1.00 94.12 82 LEU A N 1
ATOM 668 C CA . LEU A 1 82 ? -6.054 -15.759 -7.127 1.00 94.12 82 LEU A CA 1
ATOM 669 C C . LEU A 1 82 ? -5.244 -17.040 -7.296 1.00 94.12 82 LEU A C 1
ATOM 671 O O . LEU A 1 82 ? -5.066 -17.761 -6.312 1.00 94.12 82 LEU A O 1
ATOM 675 N N . PRO A 1 83 ? -4.747 -17.331 -8.510 1.00 95.12 83 PRO A N 1
ATOM 676 C CA . PRO A 1 83 ? -3.764 -18.386 -8.688 1.00 95.12 83 PRO A CA 1
ATOM 677 C C . PRO A 1 83 ? -2.519 -18.135 -7.831 1.00 95.12 83 PRO A C 1
ATOM 679 O O . PRO A 1 83 ? -2.215 -16.996 -7.465 1.00 95.12 83 PRO A O 1
ATOM 682 N N . GLU A 1 84 ? -1.785 -19.206 -7.543 1.00 92.69 84 GLU A N 1
ATOM 683 C CA . GLU A 1 84 ? -0.492 -19.120 -6.864 1.00 92.69 84 GLU A CA 1
ATOM 684 C C . GLU A 1 84 ? 0.451 -18.181 -7.632 1.00 92.69 84 GLU A C 1
ATOM 686 O O . GLU A 1 84 ? 0.502 -18.225 -8.860 1.00 92.69 84 GLU A O 1
ATOM 691 N N . ASP A 1 85 ? 1.154 -17.309 -6.904 1.00 90.81 85 ASP A N 1
ATOM 692 C CA . ASP A 1 85 ? 2.092 -16.301 -7.421 1.00 90.81 85 ASP A CA 1
ATOM 693 C C . ASP A 1 85 ? 1.496 -15.176 -8.296 1.00 90.81 85 ASP A C 1
ATOM 695 O O . ASP A 1 85 ? 2.232 -14.462 -8.984 1.00 90.81 85 ASP A O 1
ATOM 699 N N . TRP A 1 86 ? 0.175 -14.964 -8.279 1.00 94.69 86 TRP A N 1
ATOM 700 C CA . TRP A 1 86 ? -0.467 -13.902 -9.068 1.00 94.69 86 TRP A CA 1
ATOM 701 C C . TRP A 1 86 ? -0.784 -12.640 -8.260 1.00 94.69 86 TRP A C 1
ATOM 703 O O . TRP A 1 86 ? -1.125 -12.678 -7.080 1.00 94.69 86 TRP A O 1
ATOM 713 N N . ILE A 1 87 ? -0.750 -11.498 -8.954 1.00 94.19 87 ILE A N 1
ATOM 714 C CA . ILE A 1 87 ? -1.215 -10.198 -8.456 1.00 94.19 87 ILE A CA 1
ATOM 715 C C . ILE A 1 87 ? -2.406 -9.761 -9.310 1.00 94.19 87 ILE A C 1
ATOM 717 O O . ILE A 1 87 ? -2.320 -9.738 -10.539 1.00 94.19 87 ILE A O 1
ATOM 721 N N . ALA A 1 88 ? -3.508 -9.376 -8.668 1.00 94.38 88 ALA A N 1
ATOM 722 C CA . ALA A 1 88 ? -4.640 -8.760 -9.352 1.00 94.38 88 ALA A CA 1
ATOM 723 C C . ALA A 1 88 ? -4.454 -7.248 -9.511 1.00 94.38 88 ALA A C 1
ATOM 725 O O . ALA A 1 88 ? -3.977 -6.561 -8.608 1.00 94.38 88 ALA A O 1
ATOM 726 N N . GLY A 1 89 ? -4.906 -6.719 -10.647 1.00 92.50 89 GLY A N 1
ATOM 727 C CA . GLY A 1 89 ? -4.959 -5.287 -10.918 1.00 92.50 89 GLY A CA 1
ATOM 728 C C . GLY A 1 89 ? -6.174 -4.934 -11.767 1.00 92.50 89 GLY A C 1
ATOM 729 O O . GLY A 1 89 ? -6.635 -5.738 -12.576 1.00 92.50 89 GLY A O 1
ATOM 730 N N . ALA A 1 90 ? -6.700 -3.723 -11.586 1.00 87.75 90 ALA A N 1
ATOM 731 C CA . ALA A 1 90 ? -7.743 -3.202 -12.458 1.00 87.75 90 ALA A CA 1
ATOM 732 C C . ALA A 1 90 ? -7.153 -2.829 -13.825 1.00 87.75 90 ALA A C 1
ATOM 734 O O . ALA A 1 90 ? -6.045 -2.294 -13.913 1.00 87.75 90 ALA A O 1
ATOM 735 N N . HIS A 1 91 ? -7.910 -3.063 -14.897 1.00 85.94 91 HIS A N 1
ATOM 736 C CA . HIS A 1 91 ? -7.525 -2.571 -16.214 1.00 85.94 91 HIS A CA 1
ATOM 737 C C . HIS A 1 91 ? -7.446 -1.042 -16.208 1.00 85.94 91 HIS A C 1
ATOM 739 O O . HIS A 1 91 ? -8.333 -0.363 -15.684 1.00 85.94 91 HIS A O 1
ATOM 745 N N . ALA A 1 92 ? -6.407 -0.495 -16.842 1.00 84.06 92 ALA A N 1
ATOM 746 C CA . ALA A 1 92 ? -6.348 0.934 -17.107 1.00 84.06 92 ALA A CA 1
ATOM 747 C C . ALA A 1 92 ? -7.583 1.353 -17.921 1.00 84.06 92 ALA A C 1
ATOM 749 O O . ALA A 1 92 ? -7.963 0.677 -18.881 1.00 84.06 92 ALA A O 1
ATOM 750 N N . CYS A 1 93 ? -8.222 2.462 -17.537 1.00 80.00 93 CYS A N 1
ATOM 751 C CA . CYS A 1 93 ? -9.411 2.925 -18.245 1.00 80.00 93 CYS A CA 1
ATOM 752 C C . CYS A 1 93 ? -9.069 3.202 -19.711 1.00 80.00 93 CYS A C 1
ATOM 754 O O . CYS A 1 93 ? -8.174 3.997 -19.995 1.00 80.00 93 CYS A O 1
ATOM 756 N N . ALA A 1 94 ? -9.849 2.647 -20.641 1.00 80.88 94 ALA A N 1
ATOM 757 C CA . ALA A 1 94 ? -9.748 2.985 -22.063 1.00 80.88 94 ALA A CA 1
ATOM 758 C C . ALA A 1 94 ? -10.020 4.478 -22.344 1.00 80.88 94 ALA A C 1
ATOM 760 O O . ALA A 1 94 ? -9.669 4.983 -23.406 1.00 80.88 94 ALA A O 1
ATOM 761 N N . CYS A 1 95 ? -10.638 5.172 -21.383 1.00 80.62 95 CYS A N 1
ATOM 762 C CA . CYS A 1 95 ? -10.867 6.609 -21.383 1.00 80.62 95 CYS A CA 1
ATOM 763 C C . CYS A 1 95 ? -9.629 7.447 -21.030 1.00 80.62 95 CYS A C 1
ATOM 765 O O . CYS A 1 95 ? -9.695 8.669 -21.134 1.00 80.62 95 CYS A O 1
ATOM 767 N N . ASN A 1 96 ? -8.526 6.831 -20.585 1.00 74.94 96 ASN A N 1
ATOM 768 C CA . ASN A 1 96 ? -7.293 7.554 -20.300 1.00 74.94 96 ASN A CA 1
ATOM 769 C C . ASN A 1 96 ? -6.742 8.134 -21.619 1.00 74.94 96 ASN A C 1
ATOM 771 O O . ASN A 1 96 ? -6.377 7.361 -22.505 1.00 74.94 96 ASN A O 1
ATOM 775 N N . PRO A 1 97 ? -6.671 9.470 -21.777 1.00 70.00 97 PRO A N 1
ATOM 776 C CA . PRO A 1 97 ? -6.287 10.102 -23.043 1.00 70.00 97 PRO A CA 1
ATOM 777 C C . PRO A 1 97 ? -4.807 9.896 -23.400 1.00 70.00 97 PRO A C 1
ATOM 779 O O . PRO A 1 97 ? -4.394 10.227 -24.507 1.00 70.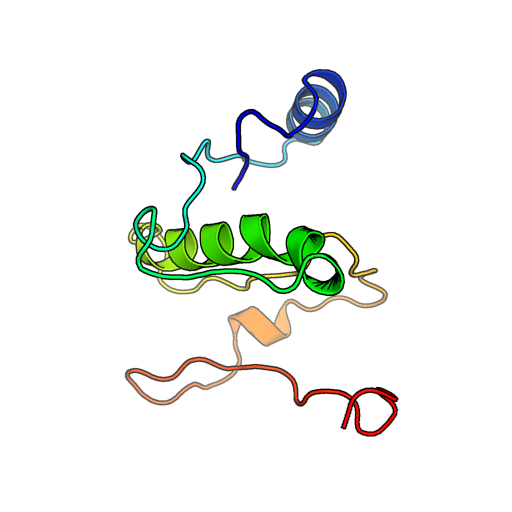00 97 PRO A O 1
ATOM 782 N N . ARG A 1 98 ? -4.008 9.351 -22.475 1.00 61.97 98 ARG A N 1
ATOM 783 C CA . ARG A 1 98 ? -2.616 8.949 -22.693 1.00 61.97 98 ARG A CA 1
ATOM 784 C C . ARG A 1 98 ? -2.572 7.521 -23.238 1.00 61.97 98 ARG A C 1
ATOM 786 O O . ARG A 1 98 ? -2.410 6.578 -22.464 1.00 61.97 98 ARG A O 1
ATOM 793 N N . ARG A 1 99 ? -2.784 7.382 -24.548 1.00 53.38 99 ARG A N 1
ATOM 794 C CA . ARG A 1 99 ? -2.268 6.236 -25.309 1.00 53.38 99 ARG A CA 1
ATOM 795 C C . ARG A 1 99 ? -0.834 6.504 -25.729 1.00 53.38 99 ARG A C 1
ATOM 797 O O . ARG A 1 99 ? -0.542 7.685 -26.017 1.00 53.38 99 ARG A O 1
#